Protein AF-A0A3M1PSW1-F1 (afdb_monomer_lite)

Secondary structure (DSSP, 8-state):
-HHHHHHHHHHHHHHHHHHHHHS-----PPPEEPTTT--EE-TT-SB-TTT--B---

pLDDT: mean 85.78, std 12.17, range [58.34, 96.94]

Radius of gyration: 22.01 Å; chains: 1; bounding box: 21×17×67 Å

Sequence (57 aa):
MATLIVMLVIGVLLVVGGLLWGGARAAGGARRRCPSCGRNNVGDANYCAQCGQRLDA

Foldseek 3Di:
DVVVVVVVVVVCCVVVVCVVPPDDPDPQQDWAADPPPRDTHGNPDQADPPPRHGRDD

Structure (mmCIF, N/CA/C/O backbone):
data_AF-A0A3M1PSW1-F1
#
_entry.id   AF-A0A3M1PSW1-F1
#
loop_
_atom_site.group_PDB
_atom_site.id
_atom_site.type_symbol
_atom_site.label_atom_id
_atom_site.label_alt_id
_atom_site.label_comp_id
_atom_site.label_asym_id
_atom_site.label_entity_id
_atom_site.label_seq_id
_atom_site.pdbx_PDB_ins_code
_atom_site.Cartn_x
_atom_site.Cartn_y
_atom_site.Cartn_z
_atom_site.occupancy
_atom_site.B_iso_or_equiv
_atom_site.auth_seq_id
_atom_site.auth_comp_id
_atom_site.auth_asym_id
_atom_site.auth_atom_id
_atom_site.pdbx_PDB_model_num
ATOM 1 N N . MET A 1 1 ? 5.395 4.790 -44.627 1.00 85.00 1 MET A N 1
ATOM 2 C CA . MET A 1 1 ? 6.168 3.605 -44.183 1.00 85.00 1 MET A CA 1
ATOM 3 C C . MET A 1 1 ? 7.041 3.935 -42.976 1.00 85.00 1 MET A C 1
ATOM 5 O O . MET A 1 1 ? 6.806 3.361 -41.924 1.00 85.00 1 MET A O 1
ATOM 9 N N . ALA A 1 2 ? 7.947 4.917 -43.064 1.00 89.50 2 ALA A N 1
ATOM 10 C CA . ALA A 1 2 ? 8.780 5.344 -41.929 1.00 89.50 2 ALA A CA 1
ATOM 11 C C . ALA A 1 2 ? 7.978 5.826 -40.701 1.00 89.50 2 ALA 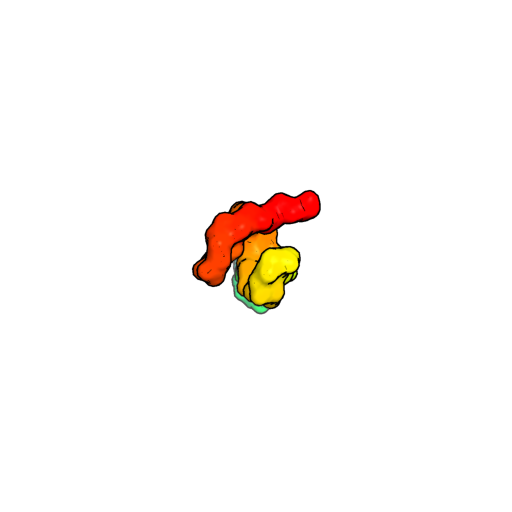A C 1
ATOM 13 O O . ALA A 1 2 ? 8.312 5.482 -39.575 1.00 89.50 2 ALA A O 1
ATOM 14 N N . THR A 1 3 ? 6.873 6.549 -40.908 1.00 91.56 3 THR A N 1
ATOM 15 C CA . THR A 1 3 ? 6.016 7.046 -39.817 1.00 91.56 3 THR A CA 1
ATOM 16 C C . THR A 1 3 ? 5.379 5.927 -38.991 1.00 91.56 3 THR A C 1
ATOM 18 O O . THR A 1 3 ? 5.357 6.016 -37.770 1.00 91.56 3 THR A O 1
ATOM 21 N N . LEU A 1 4 ? 4.932 4.840 -39.630 1.00 93.81 4 LEU A N 1
ATOM 22 C CA .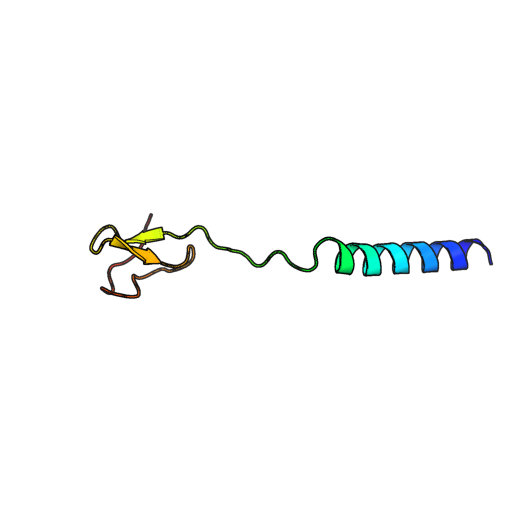 LEU A 1 4 ? 4.355 3.675 -38.945 1.00 93.81 4 LEU A CA 1
ATOM 23 C C . LEU A 1 4 ? 5.394 2.949 -38.083 1.00 93.81 4 LEU A C 1
ATOM 25 O O . LEU A 1 4 ? 5.103 2.572 -36.953 1.00 93.81 4 LEU A O 1
ATOM 29 N N . ILE A 1 5 ? 6.619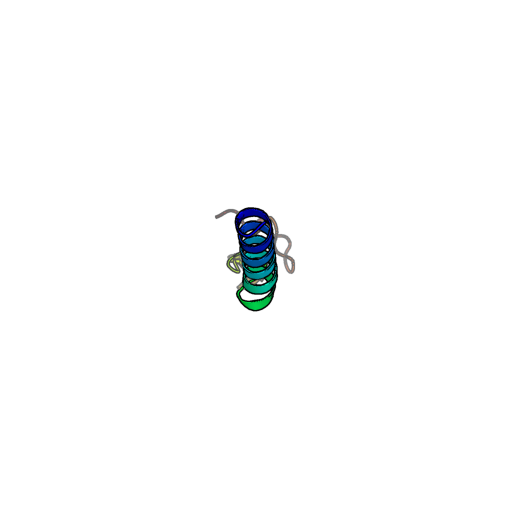 2.805 -38.593 1.00 94.50 5 ILE A N 1
ATOM 30 C CA . ILE A 1 5 ? 7.729 2.184 -37.859 1.00 94.50 5 ILE A CA 1
ATOM 31 C C . ILE A 1 5 ? 8.081 3.024 -36.629 1.00 94.50 5 ILE A C 1
ATOM 33 O O . ILE A 1 5 ? 8.232 2.484 -35.538 1.00 94.50 5 ILE A O 1
ATOM 37 N N . VAL A 1 6 ? 8.139 4.349 -36.779 1.00 95.00 6 VAL A N 1
ATOM 38 C CA . VAL A 1 6 ? 8.410 5.269 -35.668 1.00 95.00 6 VAL A CA 1
ATOM 39 C C . VAL A 1 6 ? 7.322 5.178 -34.594 1.00 95.00 6 VAL A C 1
ATOM 41 O O . VAL A 1 6 ? 7.653 5.085 -33.415 1.00 95.00 6 VAL A O 1
ATOM 44 N N . MET A 1 7 ? 6.039 5.123 -34.973 1.00 94.50 7 MET A N 1
ATOM 45 C CA . MET A 1 7 ? 4.953 4.972 -33.994 1.00 94.50 7 MET A CA 1
ATOM 46 C C . MET A 1 7 ? 5.014 3.634 -33.245 1.00 94.50 7 MET A C 1
ATOM 48 O O . MET A 1 7 ? 4.799 3.607 -32.033 1.00 94.50 7 MET A O 1
ATOM 52 N N . LEU A 1 8 ? 5.365 2.539 -33.927 1.00 95.75 8 LEU A N 1
ATOM 53 C CA . LEU A 1 8 ? 5.536 1.229 -33.292 1.00 95.75 8 LEU A CA 1
ATOM 54 C C . LEU A 1 8 ? 6.732 1.205 -32.335 1.00 95.75 8 LEU A C 1
ATOM 56 O O . LEU A 1 8 ? 6.604 0.719 -31.214 1.00 95.75 8 LEU A O 1
ATOM 60 N N . VAL A 1 9 ? 7.874 1.767 -32.736 1.00 95.69 9 VAL A N 1
ATOM 61 C CA . VAL A 1 9 ? 9.079 1.812 -31.895 1.00 95.69 9 VAL A CA 1
ATOM 62 C C . VAL A 1 9 ? 8.841 2.662 -30.649 1.00 95.69 9 VAL A C 1
ATOM 64 O O . VAL A 1 9 ? 9.160 2.218 -29.551 1.00 95.69 9 VAL A O 1
ATOM 67 N N . ILE A 1 10 ? 8.224 3.839 -30.785 1.00 94.06 10 ILE A N 1
ATOM 68 C CA . ILE A 1 10 ? 7.890 4.694 -29.637 1.00 94.06 10 ILE A CA 1
ATOM 69 C C . ILE A 1 10 ? 6.925 3.969 -28.693 1.00 94.06 10 ILE A C 1
ATOM 71 O O . ILE A 1 10 ? 7.162 3.944 -27.488 1.00 94.06 10 ILE A O 1
ATOM 75 N N . GLY A 1 11 ? 5.877 3.328 -29.220 1.00 92.69 11 GLY A N 1
ATOM 76 C CA . GLY A 1 11 ? 4.935 2.556 -28.407 1.00 92.69 11 GLY A CA 1
ATOM 77 C C . GLY A 1 11 ? 5.615 1.426 -27.627 1.00 92.69 11 GLY A C 1
ATOM 78 O O . GLY A 1 11 ? 5.416 1.303 -26.419 1.00 92.69 11 GLY A O 1
ATOM 79 N N . VAL A 1 12 ? 6.479 0.649 -28.287 1.00 93.56 12 VAL A N 1
ATOM 80 C CA . VAL A 1 12 ? 7.243 -0.433 -27.645 1.00 93.56 12 VAL A CA 1
ATOM 81 C C . VAL A 1 12 ? 8.201 0.118 -26.590 1.00 93.56 12 VAL A C 1
ATOM 83 O O . VAL A 1 12 ? 8.257 -0.426 -25.492 1.00 93.56 12 VAL A O 1
ATOM 86 N N . LEU A 1 13 ? 8.905 1.217 -26.868 1.00 92.38 13 LEU A N 1
ATOM 87 C CA . LEU A 1 13 ? 9.817 1.846 -25.908 1.00 92.38 13 LEU A CA 1
ATOM 88 C C . LEU A 1 13 ? 9.089 2.393 -24.678 1.00 92.38 13 LEU A C 1
ATOM 90 O O . LEU A 1 13 ? 9.626 2.295 -23.580 1.00 92.38 13 LEU A O 1
ATOM 94 N N . LEU A 1 14 ? 7.876 2.929 -24.827 1.00 89.38 14 LEU A N 1
ATOM 95 C CA . LEU A 1 14 ? 7.073 3.396 -23.693 1.00 89.38 14 LEU A CA 1
ATOM 96 C C . LEU A 1 14 ? 6.560 2.233 -22.838 1.00 89.38 14 LEU A C 1
ATOM 98 O O . LEU A 1 14 ? 6.619 2.308 -21.612 1.00 89.38 14 LEU A O 1
ATOM 102 N N . VAL A 1 15 ? 6.096 1.149 -23.462 1.00 87.38 15 VAL A N 1
ATOM 103 C CA . VAL A 1 15 ? 5.624 -0.046 -22.745 1.00 87.38 15 VAL A CA 1
ATOM 104 C C . VAL A 1 15 ? 6.783 -0.735 -22.032 1.00 87.38 15 VAL A C 1
ATOM 106 O O . VAL A 1 15 ? 6.714 -0.980 -20.830 1.00 87.38 15 VAL A O 1
ATOM 109 N N . VAL A 1 16 ? 7.876 -0.999 -22.747 1.00 88.44 16 VAL A N 1
ATOM 110 C CA . VAL A 1 16 ? 9.075 -1.630 -22.189 1.00 88.44 16 VAL A CA 1
ATOM 111 C C . VAL A 1 16 ? 9.720 -0.709 -21.157 1.00 88.44 16 VAL A C 1
ATOM 113 O O . VAL A 1 16 ? 10.045 -1.161 -20.070 1.00 88.44 16 VAL A O 1
ATOM 116 N N . GLY A 1 17 ? 9.823 0.591 -21.427 1.00 86.88 17 GLY A N 1
ATOM 117 C CA . GLY A 1 17 ? 10.326 1.581 -20.476 1.00 86.88 17 GLY A CA 1
ATOM 118 C C . GLY A 1 17 ? 9.488 1.645 -19.201 1.00 86.88 17 GLY A C 1
ATOM 119 O O . GLY A 1 17 ? 10.043 1.577 -18.111 1.00 86.88 17 GLY A O 1
ATOM 120 N N . GLY A 1 18 ? 8.158 1.690 -19.305 1.00 81.88 18 GLY A N 1
ATOM 121 C CA . GLY A 1 18 ? 7.260 1.675 -18.146 1.00 81.88 18 GLY A CA 1
ATOM 122 C C . GLY A 1 18 ? 7.361 0.386 -17.326 1.00 81.88 18 GLY A C 1
ATOM 123 O O . GLY A 1 18 ? 7.406 0.440 -16.096 1.00 81.88 18 GLY A O 1
ATOM 124 N N . LEU A 1 19 ? 7.468 -0.765 -17.995 1.00 75.19 19 LEU A N 1
ATOM 125 C CA . LEU A 1 19 ? 7.661 -2.066 -17.348 1.00 75.19 19 LEU A CA 1
ATOM 126 C C . LEU A 1 19 ? 9.048 -2.200 -16.697 1.00 75.19 19 LEU A C 1
ATOM 128 O O . LEU A 1 19 ? 9.152 -2.786 -15.623 1.00 75.19 19 LEU A O 1
ATOM 132 N N . LEU A 1 20 ? 10.095 -1.637 -17.306 1.00 75.56 20 LEU A N 1
ATOM 133 C CA . LEU A 1 20 ? 11.468 -1.705 -16.797 1.00 75.56 20 LEU A CA 1
ATOM 134 C C . LEU A 1 20 ? 11.771 -0.655 -15.715 1.00 75.56 20 LEU A C 1
ATOM 136 O O . LEU A 1 20 ? 12.618 -0.909 -14.862 1.00 75.56 20 LEU A O 1
ATOM 140 N N . TRP A 1 21 ? 11.128 0.519 -15.729 1.00 68.44 21 TRP A N 1
ATOM 141 C CA . TRP A 1 21 ? 11.448 1.632 -14.814 1.00 68.44 21 TRP A CA 1
ATOM 142 C C . TRP A 1 21 ? 10.478 1.824 -13.646 1.00 68.44 21 TRP A C 1
ATOM 144 O O . TRP A 1 21 ? 10.821 2.528 -12.694 1.00 68.44 21 TRP A O 1
ATOM 154 N N . GLY A 1 22 ? 9.285 1.227 -13.654 1.00 66.12 22 GLY A N 1
ATOM 155 C CA . GLY A 1 22 ? 8.383 1.407 -12.515 1.00 66.12 22 GLY A CA 1
ATOM 156 C C . GLY A 1 22 ? 6.931 1.052 -12.767 1.00 66.12 22 GLY A C 1
ATOM 157 O O . GLY A 1 22 ? 6.056 1.879 -12.511 1.00 66.12 22 GLY A O 1
ATOM 158 N N . GLY A 1 23 ? 6.662 -0.176 -13.207 1.00 61.38 23 GLY A N 1
ATOM 159 C CA . GLY A 1 23 ? 5.316 -0.737 -13.152 1.00 61.38 23 GLY A CA 1
ATOM 160 C C . GLY A 1 23 ? 4.807 -0.717 -11.708 1.00 61.38 23 GLY A C 1
ATOM 161 O O . GLY A 1 23 ? 5.355 -1.404 -10.856 1.00 61.38 23 GLY A O 1
ATOM 162 N N . ALA A 1 24 ? 3.796 0.117 -11.450 1.00 61.50 24 ALA A N 1
ATOM 163 C CA . ALA A 1 24 ? 3.045 0.246 -10.200 1.00 61.50 24 ALA A CA 1
ATOM 164 C C . ALA A 1 24 ? 3.897 0.292 -8.912 1.00 61.50 24 ALA A C 1
ATOM 166 O O . ALA A 1 24 ? 4.128 -0.720 -8.250 1.00 61.50 24 ALA A O 1
ATOM 167 N N . ARG A 1 25 ? 4.272 1.500 -8.462 1.00 61.28 25 ARG A N 1
ATOM 168 C CA . ARG A 1 25 ? 4.640 1.684 -7.049 1.00 61.28 25 ARG A CA 1
ATOM 169 C C . ARG A 1 25 ? 3.408 1.389 -6.192 1.00 61.28 25 ARG A C 1
ATOM 171 O O . ARG A 1 25 ? 2.510 2.221 -6.098 1.00 61.28 25 ARG A O 1
ATOM 178 N N . ALA A 1 26 ? 3.366 0.196 -5.601 1.00 59.75 26 ALA A N 1
ATOM 179 C CA . ALA A 1 26 ? 2.360 -0.181 -4.620 1.00 59.75 26 ALA A CA 1
ATOM 180 C C . ALA A 1 26 ? 2.298 0.893 -3.526 1.00 59.75 26 ALA A C 1
ATOM 182 O O . ALA A 1 26 ? 3.334 1.321 -3.008 1.00 59.75 26 ALA A O 1
ATOM 183 N N . ALA A 1 27 ? 1.085 1.344 -3.208 1.00 58.34 27 ALA A N 1
ATOM 184 C CA . ALA A 1 27 ? 0.833 2.322 -2.166 1.00 58.34 27 ALA A CA 1
ATOM 185 C C . ALA A 1 27 ? 1.278 1.750 -0.812 1.00 58.34 27 ALA A C 1
ATOM 187 O O . ALA A 1 27 ? 0.533 1.066 -0.116 1.00 58.34 27 ALA A O 1
ATOM 188 N N . GLY A 1 28 ? 2.525 2.019 -0.435 1.00 59.50 28 GLY A N 1
ATOM 1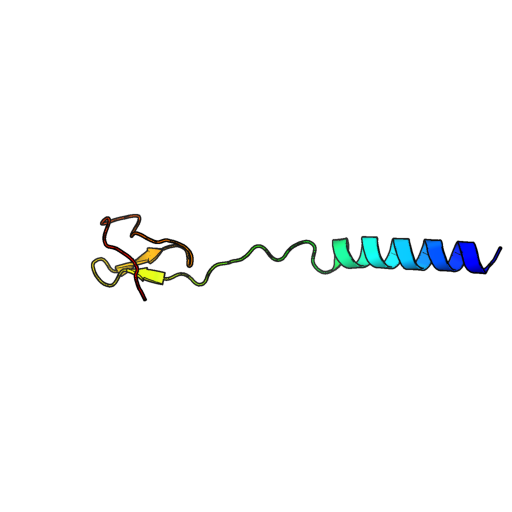89 C CA . GLY A 1 28 ? 2.997 1.849 0.928 1.00 59.50 28 GLY A CA 1
ATOM 190 C C . GLY A 1 28 ? 2.379 2.945 1.782 1.00 59.50 28 GLY A C 1
ATOM 191 O O . GLY A 1 28 ? 3.021 3.965 2.019 1.00 59.50 28 GLY A O 1
ATOM 192 N N . GLY A 1 29 ? 1.121 2.767 2.196 1.00 66.62 29 GLY A N 1
ATOM 193 C CA . GLY A 1 29 ? 0.456 3.690 3.112 1.00 66.62 29 GLY A CA 1
ATOM 194 C C . GLY A 1 29 ? 1.332 3.913 4.347 1.00 66.62 29 GLY A C 1
ATOM 195 O O . GLY A 1 29 ? 1.753 2.946 4.988 1.00 66.62 29 GLY A O 1
ATOM 196 N N . ALA A 1 30 ? 1.642 5.177 4.653 1.00 73.44 30 ALA A N 1
ATOM 197 C CA . ALA A 1 30 ? 2.517 5.559 5.758 1.00 73.44 30 ALA A CA 1
ATOM 198 C C . ALA A 1 30 ? 2.064 4.877 7.057 1.00 73.44 30 ALA A C 1
ATOM 200 O O . ALA A 1 30 ? 0.947 5.100 7.513 1.00 73.44 30 ALA A O 1
ATOM 201 N N . ARG A 1 31 ? 2.901 4.008 7.641 1.00 83.00 31 ARG A N 1
ATOM 202 C CA . ARG A 1 31 ? 2.513 3.220 8.821 1.00 83.00 31 ARG A CA 1
ATOM 203 C C . ARG A 1 31 ? 2.097 4.142 9.969 1.00 83.00 31 ARG A C 1
ATOM 205 O O . ARG A 1 31 ? 2.860 5.024 10.354 1.00 83.00 31 ARG A O 1
ATOM 212 N N . ARG A 1 32 ? 0.922 3.897 10.552 1.00 89.50 32 ARG A N 1
ATOM 213 C CA . ARG A 1 32 ? 0.395 4.666 11.689 1.00 89.50 32 ARG A CA 1
ATOM 214 C C . ARG A 1 32 ? 0.579 3.908 12.993 1.00 89.50 32 ARG A C 1
ATOM 216 O O . ARG A 1 32 ? 0.155 2.757 13.120 1.00 89.50 32 ARG A O 1
ATOM 223 N N . ARG A 1 33 ? 1.207 4.546 13.979 1.00 93.31 33 ARG A N 1
ATOM 224 C CA . ARG A 1 33 ? 1.360 3.975 15.319 1.00 93.31 33 ARG A CA 1
ATOM 225 C C . ARG A 1 33 ? 0.078 4.193 16.120 1.00 93.31 33 ARG A C 1
ATOM 227 O O . ARG A 1 33 ? -0.424 5.304 16.196 1.00 93.31 33 ARG A O 1
ATOM 234 N N . CYS A 1 34 ? -0.438 3.132 16.731 1.00 95.31 34 CYS A N 1
ATOM 235 C CA . CYS A 1 34 ? -1.594 3.218 17.612 1.00 95.31 34 CYS A CA 1
ATOM 236 C C . CYS A 1 34 ? -1.231 3.998 18.891 1.00 95.31 34 CYS A C 1
ATOM 238 O O . CYS A 1 34 ? -0.281 3.592 19.567 1.00 95.31 34 CYS A O 1
ATOM 240 N N . PRO A 1 35 ? -1.989 5.042 19.272 1.00 92.25 35 PRO A N 1
ATOM 241 C CA . PRO A 1 35 ? -1.719 5.816 20.487 1.00 92.25 35 PRO A CA 1
ATOM 242 C C . PRO A 1 35 ? -2.022 5.037 21.774 1.00 92.25 35 PRO A C 1
ATOM 244 O O . PRO A 1 35 ? -1.458 5.335 22.818 1.00 92.25 35 PRO A O 1
ATOM 247 N N . SER A 1 36 ? -2.884 4.018 21.706 1.00 95.12 36 SER A N 1
ATOM 248 C CA . SER A 1 36 ? -3.278 3.220 22.873 1.00 95.12 36 SER A CA 1
ATOM 249 C C . SER A 1 36 ? -2.285 2.098 23.195 1.00 95.12 36 SER A C 1
ATOM 251 O O . SER A 1 36 ? -1.948 1.898 24.356 1.00 95.12 36 SER A O 1
ATOM 253 N N . CYS A 1 37 ? -1.800 1.362 22.186 1.00 96.12 37 CYS A N 1
ATOM 254 C CA . CYS A 1 37 ? -0.959 0.176 22.411 1.00 96.12 37 CYS A CA 1
ATOM 255 C C . CYS A 1 37 ? 0.419 0.213 21.731 1.00 96.12 37 CYS A C 1
ATOM 257 O O . CYS A 1 37 ? 1.201 -0.724 21.876 1.00 96.12 37 CYS A O 1
ATOM 259 N N . GLY A 1 38 ? 0.720 1.246 20.938 1.00 93.81 38 GLY A N 1
ATOM 260 C CA . GLY A 1 38 ? 2.014 1.409 20.267 1.00 93.81 38 GLY A CA 1
ATOM 261 C C . GLY A 1 38 ? 2.246 0.527 19.031 1.00 93.81 38 GLY A C 1
ATOM 262 O O . GLY A 1 38 ? 3.306 0.626 18.408 1.00 93.81 38 GLY A O 1
ATOM 263 N N . ARG A 1 39 ? 1.281 -0.315 18.633 1.00 95.19 39 ARG A N 1
ATOM 264 C CA . ARG A 1 39 ? 1.369 -1.147 17.418 1.00 95.19 39 ARG A CA 1
ATOM 265 C C . ARG A 1 39 ? 1.434 -0.279 16.160 1.00 95.19 39 ARG A C 1
ATOM 267 O O . ARG A 1 39 ? 0.646 0.650 16.009 1.00 95.19 39 ARG A O 1
ATOM 274 N N . ASN A 1 40 ? 2.312 -0.629 15.225 1.00 94.25 40 ASN A N 1
ATOM 275 C CA . ASN A 1 40 ? 2.341 -0.020 13.896 1.00 94.25 40 ASN A CA 1
ATOM 276 C C . ASN A 1 40 ? 1.318 -0.706 12.982 1.00 94.25 40 ASN A C 1
ATOM 278 O O . ASN A 1 40 ? 1.398 -1.914 12.764 1.00 94.25 40 ASN A O 1
ATOM 282 N N . ASN A 1 41 ? 0.391 0.072 12.438 1.00 92.69 41 ASN A N 1
ATOM 283 C CA . ASN A 1 41 ? -0.661 -0.364 11.524 1.00 92.69 41 ASN A CA 1
ATOM 284 C C . ASN A 1 41 ? -0.383 0.174 10.115 1.00 92.69 41 ASN A C 1
ATOM 286 O O . ASN A 1 41 ? 0.447 1.070 9.939 1.00 92.69 41 ASN A O 1
ATOM 290 N N . VAL A 1 42 ? -1.060 -0.384 9.111 1.00 90.19 42 VAL A N 1
ATOM 291 C CA . VAL A 1 42 ? -1.025 0.150 7.741 1.00 90.19 42 VAL A CA 1
ATOM 292 C C . VAL A 1 42 ? -1.635 1.555 7.705 1.00 90.19 42 VAL A C 1
ATOM 294 O O . VAL A 1 42 ? -2.462 1.896 8.553 1.00 90.19 42 VAL A O 1
ATOM 297 N N . GLY A 1 43 ? -1.169 2.405 6.789 1.00 86.62 43 GLY A N 1
ATOM 298 C CA . GLY A 1 43 ? -1.540 3.826 6.792 1.00 86.62 43 GLY A CA 1
ATOM 299 C C . GLY A 1 43 ? -3.022 4.100 6.572 1.00 86.62 43 GLY A C 1
ATOM 300 O O . GLY A 1 43 ? -3.555 5.074 7.088 1.00 86.62 43 GLY A O 1
ATOM 301 N N . ASP A 1 44 ? -3.691 3.198 5.877 1.00 86.81 44 ASP A N 1
ATOM 302 C CA . ASP A 1 44 ? -5.116 3.187 5.569 1.00 86.81 44 ASP A CA 1
ATOM 303 C C . ASP A 1 44 ? -5.959 2.400 6.595 1.00 86.81 44 ASP A C 1
ATOM 305 O O . ASP A 1 44 ? -7.177 2.303 6.455 1.00 86.81 44 ASP A O 1
ATOM 309 N N . ALA A 1 45 ? -5.354 1.868 7.666 1.00 90.19 45 ALA A N 1
ATOM 310 C CA . ALA A 1 45 ? -6.099 1.173 8.715 1.00 90.19 45 ALA A CA 1
ATOM 311 C C . ALA A 1 45 ? -6.979 2.147 9.507 1.00 90.19 45 ALA A C 1
ATOM 313 O O . ALA A 1 45 ? -6.479 3.128 10.059 1.00 90.19 45 ALA A O 1
ATOM 314 N N . ASN A 1 46 ? -8.269 1.828 9.634 1.00 92.56 46 ASN A N 1
ATOM 315 C CA . ASN A 1 46 ? -9.220 2.578 10.465 1.00 92.56 46 ASN A CA 1
ATOM 316 C C . ASN A 1 46 ? -9.171 2.172 11.951 1.00 92.56 46 ASN A C 1
ATOM 318 O O . ASN A 1 46 ? -9.520 2.965 12.823 1.00 92.56 46 ASN A O 1
ATOM 322 N N . TYR A 1 47 ? -8.727 0.945 12.240 1.00 94.56 47 TYR A N 1
ATO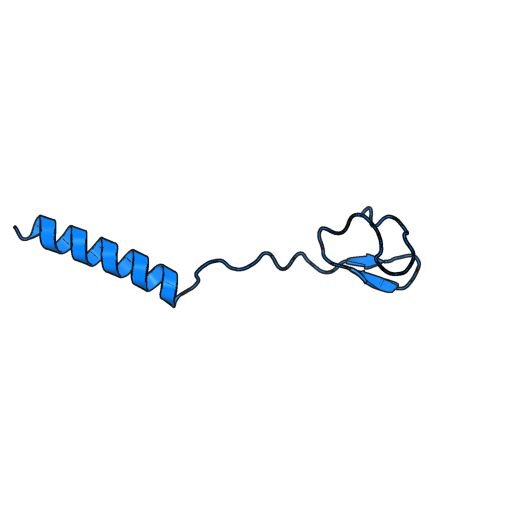M 323 C CA . TYR A 1 47 ? -8.688 0.354 13.580 1.00 94.56 47 TYR A CA 1
ATOM 324 C C . TYR A 1 47 ? -7.358 -0.361 13.817 1.00 94.56 47 TYR A C 1
ATOM 326 O O . TYR A 1 47 ? -6.727 -0.861 12.882 1.00 94.56 47 TYR A O 1
ATOM 334 N N . CYS A 1 48 ? -6.930 -0.430 15.076 1.00 96.00 48 CYS A N 1
ATOM 335 C CA . CYS A 1 48 ? -5.715 -1.130 15.451 1.00 96.00 48 CYS A CA 1
ATOM 336 C C . CYS A 1 48 ? -5.906 -2.648 15.390 1.00 96.00 48 CYS A C 1
ATOM 338 O O . CYS A 1 48 ? -6.754 -3.197 16.089 1.00 96.00 48 CYS A O 1
ATOM 340 N N . ALA A 1 49 ? -5.030 -3.334 14.654 1.00 95.19 49 ALA A N 1
ATOM 341 C CA . ALA A 1 49 ? -5.057 -4.791 14.510 1.00 95.19 49 ALA A CA 1
ATOM 342 C C . ALA A 1 49 ? -4.714 -5.567 15.799 1.00 95.19 49 ALA A C 1
ATOM 344 O O . ALA A 1 49 ? -4.873 -6.781 15.838 1.00 95.19 49 ALA A O 1
ATOM 345 N N . GLN A 1 50 ? -4.209 -4.890 16.838 1.00 96.81 50 GLN A N 1
ATOM 346 C CA . GLN A 1 50 ? -3.895 -5.512 18.128 1.00 96.81 50 GLN A CA 1
ATOM 347 C C . GLN A 1 50 ? -4.968 -5.241 19.184 1.00 96.81 50 GLN A C 1
ATOM 349 O O . GLN A 1 50 ? -5.385 -6.167 19.867 1.00 96.81 50 GLN A O 1
ATOM 354 N N . CYS A 1 51 ? -5.362 -3.978 19.375 1.00 96.94 51 CYS A N 1
ATOM 355 C CA . CYS A 1 51 ? -6.237 -3.592 20.488 1.00 96.94 51 CYS A CA 1
ATOM 356 C C . CYS A 1 51 ? -7.638 -3.134 20.066 1.00 96.94 51 CYS A C 1
ATOM 358 O O . CYS A 1 51 ? -8.458 -2.866 20.933 1.00 96.94 51 CYS A O 1
ATOM 360 N N . GLY A 1 52 ? -7.919 -2.994 18.766 1.00 95.19 52 GLY A N 1
ATOM 361 C CA . GLY A 1 52 ? -9.224 -2.548 18.268 1.00 95.19 52 GLY A CA 1
ATOM 362 C C . GLY A 1 52 ? -9.506 -1.045 18.395 1.00 95.19 52 GLY A C 1
ATOM 363 O O . GLY A 1 52 ? -10.522 -0.586 17.883 1.00 95.19 52 GLY A O 1
ATOM 364 N N . GLN A 1 53 ? -8.615 -0.257 19.011 1.00 95.25 53 GLN A N 1
ATOM 365 C CA . GLN A 1 53 ? -8.749 1.204 19.093 1.00 95.25 53 GLN A CA 1
ATOM 366 C C . GLN A 1 53 ? -8.814 1.828 17.691 1.00 95.25 53 GLN A C 1
ATOM 368 O O . GLN A 1 53 ? -8.042 1.439 16.809 1.00 95.25 53 GLN A O 1
ATOM 373 N N . ARG A 1 54 ? -9.690 2.818 17.487 1.00 94.19 54 ARG A N 1
ATOM 374 C CA . ARG A 1 54 ? -9.725 3.598 16.239 1.00 94.19 54 ARG A CA 1
ATOM 375 C C . ARG A 1 54 ? -8.415 4.378 16.039 1.00 94.19 54 ARG A C 1
ATOM 377 O O . ARG A 1 54 ? -7.773 4.794 17.001 1.00 94.19 54 ARG A O 1
ATOM 384 N N . LEU A 1 55 ? -7.976 4.470 14.783 1.00 91.56 55 LEU A N 1
ATOM 385 C CA . LEU A 1 55 ? -6.725 5.118 14.354 1.00 91.56 55 LEU A CA 1
ATOM 386 C C . LEU A 1 55 ? -6.994 6.448 13.636 1.00 91.56 55 LEU A C 1
ATOM 388 O O . LEU A 1 55 ? -6.319 6.793 12.663 1.00 91.56 55 LEU A O 1
ATOM 392 N N . ASP A 1 56 ? -8.027 7.150 14.081 1.00 78.38 56 ASP A N 1
ATOM 393 C CA . ASP A 1 56 ? -8.312 8.525 13.707 1.00 78.38 56 ASP A CA 1
ATOM 394 C C . ASP A 1 56 ? -7.085 9.409 13.980 1.00 78.38 56 ASP A C 1
ATOM 396 O O . ASP A 1 56 ? -6.420 9.268 15.007 1.00 78.38 56 ASP A O 1
ATOM 400 N N . ALA A 1 57 ? -6.741 10.214 12.970 1.00 59.47 57 ALA A N 1
ATOM 401 C CA . ALA A 1 57 ? -5.595 11.118 12.967 1.00 59.47 57 ALA A CA 1
ATOM 402 C C . ALA A 1 57 ? -5.747 12.231 14.008 1.00 59.47 57 ALA A C 1
ATOM 404 O O . ALA A 1 57 ? -6.890 12.715 14.171 1.00 59.47 57 ALA A O 1
#

=== Feature glossary ===
The record interleaves many kinds of information about one protein. Here is each kind framed as the question it answers.

Q: Are the domains correctly placed relative to each other?
A: Predicted aligned error is AlphaFold's pairwise confidence. Unlike pLDDT (per-residue), PAE is per-residue-pair and captures whether two parts of the structure are correctly placed relative to each other. Units are ångströms of expected positional error.

Q: Which residues are in helices, strands, or loops?
A: Eight-state secondary structure (DSSP): H is the canonical α-helix, G the tighter 3₁₀-helix, I the wider π-helix; E/B are β-structure, T and S are turns and bends, and '-' is everything else. DSSP derives these from the pattern of main-chain N–H···O=C hydrogen bonds, not from the sequence.

Q: What if only a Cα trace is available?
A: P-SEA three-state annotation labels each residue as helix, strand, or coil based purely on the geometry of the Cα trace. It serves as a fallback when the full backbone (and thus DSSP) is unavailable.

Q: What are the backbone torsion angles?
A: φ (phi) and ψ (psi) are the two rotatable backbone dihedrals per residue: φ is the C(i-1)–N–Cα–C torsion, ψ is the N–Cα–C–N(i+1) torsion, both in degrees o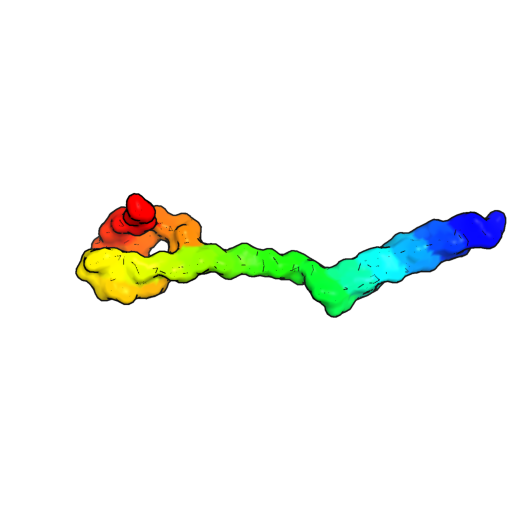n (−180°, 180°]. α-helical residues cluster near (−60°, −45°); β-strand residues near (−120°, +130°). A Ramachandran plot is simply a scatter of (φ, ψ) for every residue.

Q: What known structures does this most resemble?
A: Structural nearest neighbors (via Foldseek easy-search vs the PDB). Reported per hit: target PDB id, E-value, and alignment TM-score. A TM-score above ~0.5 is the conventional threshold for 'same fold'.

Q: What family and function is it annotated with?
A: Database cross-references. InterPro integrates a dozen domain/family signature databases into unified entries with residue-range hits. GO terms attach function/process/location labels with evidence codes. CATH codes position the fold in a four-level structural taxonomy. Organism is the NCBI-taxonomy species name.

Q: Which residues are buried vs exposed?
A: Solvent accessibility: the surface area of each residue that a 1.4 Å water probe can touch, in Å². When only backbone atoms are present the absolute values are lower than full-atom SASA (side chains contribute most of the area) and are flagged as backbone-only.

Q: What do the diagnostic plots show?
A: Three diagnostic plots accompany the record. The Cα contact map visualizes the tertiary structure as a 2D adjacency matrix (8 Å cutoff, sequence-local contacts suppressed). The Ramachandran plot shows the distribution of backbone (φ, ψ) torsions, with points in the α and β basins reflecting secondary structure content. The PAE plot shows AlphaFold's inter-residue confidence as a color matrix.

Q: What is the amino-acid chain?
A: The amino-acid sequence is the protein's primary structure: the linear order of residues from the N-terminus to the C-terminus, written in one-letter code. Everything else here — the 3D coordinates, the secondary structure, the domain annotations — is ultimately a consequence of this string.

Q: What do the rendered images show?
A: The six renders are orthographic views along the three Cartesian axes in both directions. Representation (cartoon, sticks, or surface) and color scheme (sequence-rainbow or by-chain) vary across proteins so the training set covers all the common visualization conventions.

Q: Where is each backbone atom in 3D?
A: The mmCIF table is the protein's shape written out atom by atom. For each backbone N, Cα, C, and carbonyl O, it records an (x, y, z) coordinate triple in Å plus the residue type, chain letter, and residue number.

Q: How mobile is each atom in the crystal?
A: For experimental (PDB) structures, the B-factor (temperature factor) quantifies the positional spread of each atom in the crystal — a combination of thermal vibration and static disorder — in units of Å². High B-factors mark flexible loops or poorly resolved regions; low B-factors mark the rigid, well-ordered core.

Q: How big and how compact is the whole molecule?
A: Three whole-structure scalars: the radius of gyration (RMS distance of Cα from centroid, in Å), the count of Cα–Cα contacts (pairs closer than 8 Å and separated by more than four residues in sequence — i.e. tertiary, not local, contacts), and the bounding-box dimensions. Together they distinguish compact globular folds from extended fibres or disordered chains.

Q: What does the local fold look like, residue by residue?
A: A 3Di character summarizes, for each residue, the relative orientation of the Cα frame of its nearest spatial neighbor. Because it encodes fold topology rather than chemistry, 3Di alignments detect remote structural similarity that sequence alignment misses.

Q: How confident is the AlphaFold model at each residue?
A: For AlphaFold models, the B-factor field carries pLDDT — the model's own estimate of local accuracy on a 0–100 scale. Regions with pLDDT<50 should be treated as essentially unmodeled; they often correspond to intrinsically disordered segments.